Protein AF-A0A161M478-F1 (afdb_monomer)

Organism: Triatoma infestans (NCBI:txid30076)

Solvent-accessible surface area (backbone atoms only — not comparable to full-atom values): 11584 Å² total; per-residue (Å²): 137,83,78,77,81,81,74,81,75,52,70,70,56,57,55,49,61,73,69,52,82,85,76,79,88,53,66,30,63,75,52,61,84,52,90,78,68,75,55,50,64,44,73,62,78,82,74,60,90,84,48,91,86,51,83,75,56,79,85,73,56,60,75,42,68,41,87,64,35,45,56,53,44,56,47,79,88,78,79,80,90,67,85,88,78,82,70,87,51,45,44,26,42,66,41,98,84,75,47,60,38,80,55,61,49,87,55,52,38,97,88,76,41,74,53,52,65,48,51,101,80,32,48,69,72,48,69,69,57,52,54,55,52,60,64,62,75,72,62,87,73,73,52,78,88,68,32,71,68,59,46,51,54,46,24,72,74,68,73,48,83,80,76,77,78,69,91,85,73,72,82,88,125

Sequence (173 aa):
KKAGASVEMSERKKELLKIAPKLPFDIDLYHWEDEKLPTPTMLPVNCEGSRFWSAGTSEDITEIPVPGGSSALRTRVIEFSGEFVPVRKACRVPLPSGKLCPRKDRIKCPFHGLIVDRDDKGNIVNEEDKRKIASQSTKPVIPEWQDPKLLAELKATTGIDLKMPEKGKGKEG

Structure (mmCIF, N/CA/C/O backbone):
data_AF-A0A161M478-F1
#
_entry.id   AF-A0A161M478-F1
#
loop_
_atom_site.group_PDB
_atom_site.id
_atom_site.type_symbol
_atom_site.label_atom_id
_atom_site.label_alt_id
_atom_site.label_comp_id
_atom_site.label_asym_id
_atom_site.label_entity_id
_atom_site.label_seq_id
_atom_site.pdbx_PDB_ins_code
_atom_site.Cartn_x
_atom_site.Cartn_y
_atom_site.Cartn_z
_atom_site.occupancy
_atom_site.B_iso_or_equiv
_atom_site.auth_seq_id
_atom_site.auth_comp_id
_atom_site.auth_asym_id
_atom_site.auth_atom_id
_atom_site.pdbx_PDB_model_num
ATOM 1 N N . LYS A 1 1 ? 43.133 14.857 -6.337 1.00 40.69 1 LYS A N 1
ATOM 2 C CA . LYS A 1 1 ? 42.422 13.634 -5.890 1.00 40.69 1 LYS A CA 1
ATOM 3 C C . LYS A 1 1 ? 41.892 13.879 -4.477 1.00 40.69 1 LYS A C 1
ATOM 5 O O . LYS A 1 1 ? 42.662 13.758 -3.537 1.00 40.69 1 LYS A O 1
ATOM 10 N N . LYS A 1 2 ? 40.641 14.333 -4.319 1.00 42.81 2 LYS A N 1
ATOM 11 C CA . LYS A 1 2 ? 40.015 14.418 -2.989 1.00 42.81 2 LYS A CA 1
ATOM 12 C C . LYS A 1 2 ? 39.519 13.018 -2.639 1.00 42.81 2 LYS A C 1
ATOM 14 O O . LYS A 1 2 ? 38.662 12.491 -3.340 1.00 42.81 2 LYS A O 1
ATOM 19 N N . ALA A 1 3 ? 40.130 12.406 -1.629 1.00 43.69 3 ALA A N 1
ATOM 20 C CA . ALA A 1 3 ? 39.635 11.176 -1.035 1.00 43.69 3 ALA A CA 1
ATOM 21 C C . ALA A 1 3 ? 38.212 11.439 -0.523 1.00 43.69 3 ALA A C 1
ATOM 23 O O . ALA A 1 3 ? 37.987 12.411 0.200 1.00 43.69 3 ALA A O 1
ATOM 24 N N . GLY A 1 4 ? 37.251 10.633 -0.975 1.00 46.38 4 GLY A N 1
ATOM 25 C CA . GLY A 1 4 ? 35.874 10.712 -0.506 1.00 46.38 4 GLY A CA 1
ATOM 26 C C . GLY A 1 4 ? 35.840 10.450 0.994 1.00 46.38 4 GLY A C 1
ATOM 27 O O . GLY A 1 4 ? 36.360 9.437 1.455 1.00 46.38 4 GLY A O 1
ATOM 28 N N . ALA A 1 5 ? 35.265 11.382 1.749 1.00 49.53 5 ALA A N 1
ATOM 29 C CA . ALA A 1 5 ? 35.026 11.201 3.169 1.00 49.53 5 ALA A CA 1
ATOM 30 C C . ALA A 1 5 ? 34.103 9.989 3.358 1.00 49.53 5 ALA A C 1
ATOM 32 O O . ALA A 1 5 ? 32.959 9.988 2.900 1.00 49.53 5 ALA A O 1
ATOM 33 N N . SER A 1 6 ? 34.609 8.945 4.008 1.00 55.25 6 SER A N 1
ATOM 34 C CA . SER A 1 6 ? 33.809 7.820 4.475 1.00 55.25 6 SER A CA 1
ATOM 35 C C . SER A 1 6 ? 32.883 8.329 5.575 1.00 55.25 6 SER A C 1
ATOM 37 O O . SER A 1 6 ? 33.293 8.457 6.727 1.00 55.25 6 SER A O 1
ATOM 39 N N . VAL A 1 7 ? 31.651 8.681 5.207 1.00 66.56 7 VAL A N 1
ATOM 40 C CA . VAL A 1 7 ? 30.610 9.052 6.168 1.00 66.56 7 VAL A CA 1
ATOM 41 C C . VAL A 1 7 ? 30.371 7.847 7.069 1.00 66.56 7 VAL A C 1
ATOM 43 O O . VAL A 1 7 ? 29.969 6.779 6.600 1.00 66.56 7 VAL A O 1
ATOM 46 N N . GLU A 1 8 ? 30.666 8.007 8.355 1.00 71.62 8 GLU A N 1
ATOM 47 C CA . GLU A 1 8 ? 30.496 6.955 9.342 1.00 71.62 8 GLU A CA 1
ATOM 48 C C . GLU A 1 8 ? 29.016 6.565 9.416 1.00 71.62 8 GLU A C 1
ATOM 50 O O . GLU A 1 8 ? 28.119 7.376 9.650 1.00 71.62 8 GLU A O 1
ATOM 55 N N . MET A 1 9 ? 28.742 5.304 9.097 1.00 73.94 9 MET A N 1
ATOM 56 C CA . MET A 1 9 ? 27.384 4.800 8.966 1.00 73.94 9 MET A CA 1
ATOM 57 C C . MET A 1 9 ? 26.797 4.586 10.361 1.00 73.94 9 MET A C 1
ATOM 59 O O . MET A 1 9 ? 27.307 3.751 11.109 1.00 73.94 9 MET A O 1
ATOM 63 N N . SER A 1 10 ? 25.708 5.292 10.681 1.00 86.50 10 SER A N 1
ATOM 64 C CA . SER A 1 10 ? 24.934 5.098 11.917 1.00 86.50 10 SER A CA 1
ATOM 65 C C . SER A 1 10 ? 24.626 3.613 12.170 1.00 86.50 10 SER A C 1
ATOM 67 O O . SER A 1 10 ? 24.338 2.864 11.231 1.00 86.50 10 SER A O 1
ATOM 69 N N . GLU A 1 11 ? 24.653 3.186 13.435 1.00 88.88 11 GLU A N 1
ATOM 70 C CA . GLU A 1 11 ? 24.362 1.805 13.855 1.00 88.88 11 GLU A CA 1
ATOM 71 C C . GLU A 1 11 ? 23.011 1.312 13.329 1.00 88.88 11 GLU A C 1
ATOM 73 O O . GLU A 1 11 ? 22.940 0.234 12.736 1.00 88.88 11 GLU A O 1
ATOM 78 N N . ARG A 1 12 ? 21.982 2.169 13.376 1.00 86.81 12 ARG A N 1
ATOM 79 C CA . ARG A 1 12 ? 20.659 1.908 12.786 1.00 86.81 12 ARG A CA 1
ATOM 80 C C . ARG A 1 12 ? 20.758 1.514 11.312 1.00 86.81 12 ARG A C 1
ATOM 82 O O . ARG A 1 12 ? 20.089 0.591 10.859 1.00 86.81 12 ARG A O 1
ATOM 89 N N . LYS A 1 13 ? 21.610 2.192 10.539 1.00 86.38 13 LYS A N 1
ATOM 90 C CA . LYS A 1 13 ? 21.792 1.905 9.109 1.00 86.38 13 LYS A CA 1
ATOM 91 C C . LYS A 1 13 ? 22.469 0.551 8.895 1.00 86.38 13 LYS A C 1
ATOM 93 O O . LYS A 1 13 ? 22.104 -0.159 7.964 1.00 86.38 13 LYS A O 1
ATOM 98 N N . LYS A 1 14 ? 23.420 0.171 9.756 1.00 91.56 14 LYS A N 1
ATOM 99 C CA . LYS A 1 14 ? 24.084 -1.144 9.698 1.00 91.56 14 LYS A CA 1
ATOM 100 C C . LYS A 1 14 ? 23.104 -2.278 9.999 1.00 91.56 14 LYS A C 1
ATOM 102 O O . LYS A 1 14 ? 23.128 -3.290 9.306 1.00 91.56 14 LYS A O 1
ATOM 107 N N . GLU A 1 15 ? 22.236 -2.109 10.992 1.00 92.94 15 GLU A N 1
ATOM 108 C CA . GLU A 1 15 ? 21.194 -3.088 11.327 1.00 92.94 15 GLU A CA 1
ATOM 109 C C . GLU A 1 15 ? 20.170 -3.238 10.201 1.00 92.94 15 GLU A C 1
ATOM 111 O O . GLU A 1 15 ? 19.894 -4.355 9.764 1.00 92.94 15 GLU A O 1
ATOM 116 N N . LEU A 1 16 ? 19.682 -2.120 9.656 1.00 90.31 16 LEU A N 1
ATOM 117 C CA . LEU A 1 16 ? 18.760 -2.136 8.519 1.00 90.31 16 LEU A CA 1
ATOM 118 C C . LEU A 1 16 ? 19.382 -2.802 7.286 1.00 90.31 16 LEU A C 1
ATOM 120 O O . LEU A 1 16 ? 18.705 -3.572 6.614 1.00 90.31 16 LEU A O 1
ATOM 124 N N . LEU A 1 17 ? 20.672 -2.576 7.014 1.00 89.00 17 LEU A N 1
ATOM 125 C CA . LEU A 1 17 ? 21.379 -3.221 5.900 1.00 89.00 17 LEU A CA 1
ATOM 126 C C . LEU A 1 17 ? 21.525 -4.741 6.062 1.00 89.00 17 LEU A C 1
ATOM 128 O O . LEU A 1 17 ? 21.618 -5.435 5.053 1.00 89.00 17 LEU A O 1
ATOM 132 N N . LYS A 1 18 ? 21.540 -5.268 7.295 1.00 91.94 18 LYS A N 1
ATOM 133 C CA . LYS A 1 18 ? 21.532 -6.723 7.538 1.00 91.94 18 LYS A CA 1
ATOM 134 C C . LYS A 1 18 ? 20.174 -7.353 7.212 1.00 91.94 18 LYS A C 1
ATOM 136 O O . LYS A 1 18 ? 20.136 -8.500 6.787 1.00 91.94 18 LYS A O 1
ATOM 141 N N . ILE A 1 19 ? 19.084 -6.612 7.424 1.00 94.75 19 ILE A N 1
ATOM 142 C CA . ILE A 1 19 ? 17.703 -7.064 7.182 1.00 94.75 19 ILE A CA 1
ATOM 143 C C . ILE A 1 19 ? 17.286 -6.821 5.723 1.00 94.75 19 ILE A C 1
ATOM 145 O O . ILE A 1 19 ? 16.447 -7.544 5.188 1.00 94.75 19 ILE A O 1
ATOM 149 N N . ALA A 1 20 ? 17.850 -5.795 5.080 1.00 91.19 20 ALA A N 1
ATOM 150 C CA . ALA A 1 20 ? 17.434 -5.345 3.762 1.00 91.19 20 ALA A CA 1
ATOM 151 C C . ALA A 1 20 ? 17.586 -6.453 2.700 1.00 91.19 20 ALA A C 1
ATOM 153 O O . ALA A 1 20 ? 18.680 -7.003 2.533 1.00 91.19 20 ALA A O 1
ATOM 154 N N . PRO A 1 21 ? 16.523 -6.756 1.933 1.00 87.88 21 PRO A N 1
ATOM 155 C CA . PRO A 1 21 ? 16.620 -7.690 0.825 1.00 87.88 21 PRO A CA 1
ATOM 156 C C . PRO A 1 21 ? 17.513 -7.099 -0.269 1.00 87.88 21 PRO A C 1
ATOM 158 O O . PRO A 1 21 ? 17.356 -5.944 -0.671 1.00 87.88 21 PRO A O 1
ATOM 161 N N . LYS A 1 22 ? 18.457 -7.898 -0.769 1.00 81.44 22 LYS A N 1
ATOM 162 C CA . LYS A 1 22 ? 19.288 -7.522 -1.914 1.00 81.44 22 LYS A CA 1
ATOM 163 C C . LYS A 1 22 ? 18.535 -7.873 -3.190 1.00 81.44 22 LYS A C 1
ATOM 165 O O . LYS A 1 22 ? 18.432 -9.047 -3.532 1.00 81.44 22 LYS A O 1
ATOM 170 N N . LEU A 1 23 ? 18.007 -6.863 -3.873 1.00 74.06 23 LEU A N 1
ATOM 171 C CA . LEU A 1 23 ? 17.429 -7.032 -5.201 1.00 74.06 23 LEU A CA 1
ATOM 172 C C . LEU A 1 23 ? 18.547 -6.834 -6.233 1.00 74.06 23 LEU A C 1
ATOM 174 O O . LEU A 1 23 ? 19.145 -5.754 -6.245 1.00 74.06 23 LEU A O 1
ATOM 178 N N . PRO A 1 24 ? 18.886 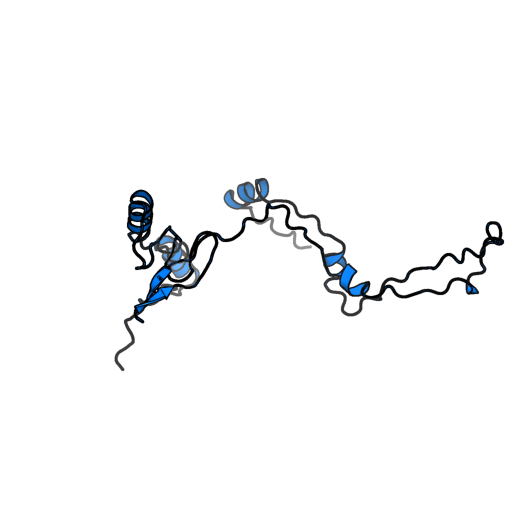-7.846 -7.051 1.00 77.69 24 PRO A N 1
ATOM 179 C CA . PRO A 1 24 ? 19.864 -7.655 -8.105 1.00 77.69 24 PRO A CA 1
ATOM 180 C C . PRO A 1 24 ? 19.339 -6.623 -9.103 1.00 77.69 24 PRO A C 1
ATOM 182 O O . PRO A 1 24 ? 18.141 -6.551 -9.390 1.00 77.69 24 PRO A O 1
ATOM 185 N N . PHE A 1 25 ? 20.269 -5.818 -9.598 1.00 74.69 25 PHE A N 1
ATOM 186 C CA . PHE A 1 25 ? 20.055 -5.008 -10.783 1.00 74.69 25 PHE A CA 1
ATOM 187 C C . PHE A 1 25 ? 19.850 -5.955 -11.969 1.00 74.69 25 PHE A C 1
ATOM 189 O O . PHE A 1 25 ? 20.635 -6.892 -12.129 1.00 74.69 25 PHE A O 1
ATOM 196 N N . ASP A 1 26 ? 18.793 -5.740 -12.745 1.00 75.81 26 ASP A N 1
ATOM 197 C CA . ASP A 1 26 ? 18.444 -6.568 -13.899 1.00 75.81 26 ASP A CA 1
ATOM 198 C C . ASP A 1 26 ? 18.560 -5.739 -15.192 1.00 75.81 26 ASP A C 1
ATOM 200 O O . ASP A 1 26 ? 18.908 -4.552 -15.159 1.00 75.81 26 ASP A O 1
ATOM 204 N N . ILE A 1 27 ? 18.305 -6.364 -16.342 1.00 82.06 27 ILE A N 1
ATOM 205 C CA . ILE A 1 27 ? 18.400 -5.731 -17.668 1.00 82.06 27 ILE A CA 1
ATOM 206 C C . ILE A 1 27 ? 17.525 -4.465 -17.776 1.00 82.06 27 ILE A C 1
ATOM 208 O O . ILE A 1 27 ? 17.865 -3.538 -18.509 1.00 82.06 27 ILE A O 1
ATOM 212 N N . ASP A 1 28 ? 16.438 -4.416 -16.995 1.00 80.44 28 ASP A N 1
ATOM 213 C CA . ASP A 1 28 ? 15.433 -3.350 -16.953 1.00 80.44 28 ASP A CA 1
ATOM 214 C C . ASP A 1 28 ? 16.010 -1.981 -16.585 1.00 80.44 28 ASP A C 1
ATOM 216 O O . ASP A 1 28 ? 15.581 -0.950 -17.111 1.00 80.44 28 ASP A O 1
ATOM 220 N N . LEU A 1 29 ? 17.002 -1.975 -15.700 1.00 83.62 29 LEU A N 1
ATOM 221 C CA . LEU A 1 29 ? 17.679 -0.767 -15.257 1.00 83.62 29 LEU A CA 1
ATOM 222 C C . LEU A 1 29 ? 18.924 -0.448 -16.098 1.00 83.62 29 LEU A C 1
ATOM 224 O O . LEU A 1 29 ? 19.381 0.695 -16.078 1.00 83.62 29 LEU A O 1
ATOM 228 N N . TYR A 1 30 ? 19.475 -1.420 -16.836 1.00 84.56 30 TYR A N 1
ATOM 229 C CA . TYR A 1 30 ? 20.700 -1.237 -17.629 1.00 84.56 30 TYR A CA 1
ATOM 230 C C . TYR A 1 30 ? 20.518 -0.180 -18.723 1.00 84.56 30 TYR A C 1
ATOM 232 O O . TYR A 1 30 ? 21.401 0.644 -18.939 1.00 84.56 30 TYR A O 1
ATOM 240 N N . HIS A 1 31 ? 19.338 -0.158 -19.343 1.00 83.62 31 HIS A N 1
ATOM 241 C CA . HIS A 1 31 ? 18.983 0.773 -20.413 1.00 83.62 31 HIS A CA 1
ATOM 242 C C . HIS A 1 31 ? 17.957 1.834 -19.977 1.00 83.62 31 HIS A C 1
ATOM 244 O O . HIS A 1 31 ? 17.178 2.346 -20.790 1.00 83.62 31 HIS A O 1
ATOM 250 N N . TRP A 1 32 ? 17.902 2.140 -18.675 1.00 82.81 32 TRP A N 1
ATOM 251 C CA . TRP A 1 32 ? 16.924 3.082 -18.124 1.00 82.81 32 TRP A CA 1
ATOM 252 C C . TRP A 1 32 ? 17.115 4.509 -18.656 1.00 82.81 32 TRP A C 1
ATOM 254 O O . TRP A 1 32 ? 16.138 5.186 -18.968 1.00 82.81 32 TRP A O 1
ATOM 264 N N . GLU A 1 33 ? 18.370 4.953 -18.781 1.00 85.25 33 GLU A N 1
ATOM 265 C CA . GLU A 1 33 ? 18.731 6.305 -19.237 1.00 85.25 33 GLU A CA 1
ATOM 266 C C . GLU A 1 33 ? 18.912 6.411 -20.759 1.00 85.25 33 GLU A C 1
ATOM 268 O O . GLU A 1 33 ? 19.021 7.514 -21.296 1.00 85.25 33 GLU A O 1
ATOM 273 N N . ASP A 1 34 ? 18.913 5.284 -21.473 1.00 86.56 34 ASP A N 1
ATOM 274 C CA . ASP A 1 34 ? 19.092 5.274 -22.921 1.00 86.56 34 ASP A CA 1
ATOM 275 C C . ASP A 1 34 ? 17.855 5.871 -23.593 1.00 86.56 34 ASP A C 1
ATOM 277 O O . ASP A 1 34 ? 16.791 5.261 -23.595 1.00 86.56 34 ASP A O 1
ATOM 281 N N . GLU A 1 35 ? 17.970 7.050 -24.203 1.00 82.94 35 GLU A N 1
ATOM 282 C CA . GLU A 1 35 ? 16.837 7.721 -24.859 1.00 82.94 35 GLU A CA 1
ATOM 283 C C . GLU A 1 35 ? 16.316 6.917 -26.066 1.00 82.94 35 GLU A C 1
ATOM 285 O O . GLU A 1 35 ? 15.108 6.800 -26.293 1.00 82.94 35 GLU A O 1
ATOM 290 N N . LYS A 1 36 ? 17.236 6.295 -26.813 1.00 84.38 36 LYS A N 1
ATOM 291 C CA . LYS A 1 36 ? 16.949 5.487 -28.003 1.00 84.38 36 LYS A CA 1
ATOM 292 C C . LYS A 1 36 ? 17.445 4.063 -27.793 1.00 84.38 36 LYS A C 1
ATOM 294 O O . LYS A 1 36 ? 18.635 3.794 -27.896 1.00 84.38 36 LYS A O 1
ATOM 299 N N . LEU A 1 37 ? 16.506 3.158 -27.545 1.00 81.62 37 LEU A N 1
ATOM 300 C CA . LEU A 1 37 ? 16.761 1.726 -27.428 1.00 81.62 37 LEU A CA 1
ATOM 301 C C . LEU A 1 37 ? 16.365 1.024 -28.732 1.00 81.62 37 LEU A C 1
ATOM 303 O O . LEU A 1 37 ? 15.177 1.054 -29.079 1.00 81.62 37 LEU A O 1
ATOM 307 N N . PRO A 1 38 ? 17.308 0.407 -29.470 1.00 81.50 38 PRO A N 1
ATOM 308 C CA . PRO A 1 38 ? 16.953 -0.401 -30.627 1.00 81.50 38 PRO A CA 1
ATOM 309 C C . PRO A 1 38 ? 16.100 -1.594 -30.185 1.00 81.50 38 PRO A C 1
ATOM 311 O O . PRO A 1 38 ? 16.287 -2.159 -29.107 1.00 81.50 38 PRO A O 1
ATOM 314 N N . THR A 1 39 ? 15.125 -1.966 -31.015 1.00 82.69 39 THR A N 1
ATOM 315 C CA . THR A 1 39 ? 14.303 -3.150 -30.740 1.00 82.69 39 THR A CA 1
ATOM 316 C C . THR A 1 39 ? 15.168 -4.386 -30.969 1.00 82.69 39 THR A C 1
ATOM 318 O O . THR A 1 39 ? 15.795 -4.458 -32.024 1.00 82.69 39 THR A O 1
ATOM 321 N N . PRO A 1 40 ? 15.232 -5.340 -30.022 1.00 84.44 40 PRO A N 1
ATOM 322 C CA . PRO A 1 40 ? 15.979 -6.567 -30.234 1.00 84.44 40 PRO A CA 1
ATOM 323 C C . PRO A 1 40 ? 15.400 -7.322 -31.430 1.00 84.44 40 PRO A C 1
ATOM 325 O O . PRO A 1 40 ? 14.183 -7.350 -31.646 1.00 84.44 40 PRO A O 1
ATOM 328 N N . THR A 1 41 ? 16.290 -7.938 -32.192 1.00 87.38 41 THR A N 1
ATOM 329 C CA . THR A 1 41 ? 15.963 -8.608 -33.444 1.00 87.38 41 THR A CA 1
ATOM 330 C C . THR A 1 41 ? 16.169 -10.109 -33.297 1.00 87.38 41 THR A C 1
ATOM 332 O O . THR A 1 41 ? 17.124 -10.547 -32.656 1.00 87.38 41 THR A O 1
ATOM 335 N N . MET A 1 42 ? 15.280 -10.912 -33.878 1.00 82.31 42 MET A N 1
ATOM 336 C CA . MET A 1 42 ? 15.464 -12.358 -33.991 1.00 82.31 42 MET A CA 1
ATOM 337 C C . MET A 1 42 ? 15.947 -12.721 -35.389 1.00 82.31 42 MET A C 1
ATOM 339 O O . MET A 1 42 ? 15.460 -12.189 -36.387 1.00 82.31 42 MET A O 1
ATOM 343 N N . LEU A 1 43 ? 16.881 -13.669 -35.436 1.00 79.88 43 LEU A N 1
ATOM 344 C CA . LEU A 1 43 ? 17.337 -14.294 -36.668 1.00 79.88 43 LEU A CA 1
ATOM 345 C C . LEU A 1 43 ? 16.506 -15.560 -36.901 1.00 79.88 43 LEU A C 1
ATOM 347 O O . LEU A 1 43 ? 16.664 -16.527 -36.148 1.00 79.88 43 LEU A O 1
ATOM 351 N N . PRO A 1 44 ? 15.603 -15.587 -37.893 1.00 73.06 44 PRO A N 1
ATOM 352 C CA . PRO A 1 44 ? 14.930 -16.814 -38.264 1.00 73.06 44 PRO A CA 1
ATOM 353 C C . PRO A 1 44 ? 15.971 -17.767 -38.855 1.00 73.06 44 PRO A C 1
ATOM 355 O O . PRO A 1 44 ? 16.617 -17.469 -39.858 1.00 73.06 44 PRO A O 1
ATOM 358 N N . VAL A 1 45 ? 16.140 -18.934 -38.235 1.00 69.94 45 VAL A N 1
ATOM 359 C CA . VAL A 1 45 ? 16.878 -20.026 -38.870 1.00 69.94 45 VAL A CA 1
ATOM 360 C C . VAL A 1 45 ? 15.967 -20.576 -39.956 1.00 69.94 45 VAL A C 1
ATOM 362 O O . VAL A 1 45 ? 14.928 -21.167 -39.661 1.00 69.94 45 VAL A O 1
ATOM 365 N N . ASN A 1 46 ? 16.322 -20.333 -41.215 1.00 63.31 46 ASN A N 1
ATOM 366 C CA . ASN A 1 46 ? 15.555 -20.837 -42.340 1.00 63.31 46 ASN A CA 1
ATOM 367 C C . ASN A 1 46 ? 15.782 -22.355 -42.451 1.00 63.31 46 ASN A C 1
ATOM 369 O O . ASN A 1 46 ? 16.737 -22.822 -43.068 1.00 63.31 46 ASN A O 1
ATOM 373 N N . CYS A 1 47 ? 14.936 -23.136 -41.780 1.00 55.69 47 CYS A N 1
ATOM 374 C CA . CYS A 1 47 ? 14.955 -24.597 -41.811 1.00 55.69 47 CYS A CA 1
ATOM 375 C C . CYS A 1 47 ? 14.271 -25.133 -43.078 1.00 55.69 47 CYS A C 1
ATOM 377 O O . CYS A 1 47 ? 13.411 -26.011 -42.994 1.00 55.69 47 CYS A O 1
ATOM 379 N N . GLU A 1 48 ? 14.633 -24.638 -44.263 1.00 61.94 48 GLU A N 1
ATOM 380 C CA . GLU A 1 48 ? 14.385 -25.427 -45.469 1.00 61.94 48 GLU A CA 1
ATOM 381 C C . GLU A 1 48 ? 15.178 -26.730 -45.304 1.00 61.94 48 GLU A C 1
ATOM 383 O O . GLU A 1 48 ? 16.411 -26.728 -45.271 1.00 61.94 48 GLU A O 1
ATOM 388 N N . GLY A 1 49 ? 14.459 -27.839 -45.097 1.00 58.62 49 GLY A N 1
ATOM 389 C CA . GLY A 1 49 ? 14.967 -29.113 -44.562 1.00 58.62 49 GLY A CA 1
ATOM 390 C C . GLY A 1 49 ? 16.081 -29.814 -45.354 1.00 58.62 49 GLY A C 1
ATOM 391 O O . GLY A 1 49 ? 16.443 -30.938 -45.024 1.00 58.62 49 GLY A O 1
ATOM 392 N N . SER A 1 50 ? 16.633 -29.177 -46.385 1.00 62.97 50 SER A N 1
ATOM 393 C CA . SER A 1 50 ? 17.711 -29.666 -47.245 1.00 62.97 50 SER A CA 1
ATOM 394 C C . SER A 1 50 ? 19.055 -28.946 -47.052 1.00 62.97 50 SER A C 1
ATOM 396 O O . SER A 1 50 ? 20.055 -29.405 -47.603 1.00 62.97 50 SER A O 1
ATOM 398 N N . ARG A 1 51 ? 19.133 -27.857 -46.269 1.00 62.53 51 ARG A N 1
ATOM 399 C CA . ARG A 1 51 ? 20.350 -27.016 -46.148 1.00 62.53 51 ARG A CA 1
ATOM 400 C C . ARG A 1 51 ? 21.081 -27.114 -44.800 1.00 62.53 51 ARG A C 1
ATOM 402 O O . ARG A 1 51 ? 21.809 -26.204 -44.433 1.00 62.53 51 ARG A O 1
ATOM 409 N N . PHE A 1 52 ? 20.961 -28.230 -44.078 1.00 63.94 52 PHE A N 1
ATOM 410 C CA . PHE A 1 52 ? 21.616 -28.413 -42.767 1.00 63.94 52 PHE A CA 1
ATOM 411 C C . PHE A 1 52 ? 23.160 -28.319 -42.804 1.00 63.94 52 PHE A C 1
ATOM 413 O O . PHE A 1 52 ? 23.774 -27.953 -41.808 1.00 63.94 52 PHE A O 1
ATOM 420 N N . TRP A 1 53 ? 23.795 -28.622 -43.945 1.00 63.06 53 TRP A N 1
ATOM 421 C CA . TRP A 1 53 ? 25.262 -28.645 -44.093 1.00 63.06 53 TRP A CA 1
ATOM 422 C C . TRP A 1 53 ? 25.850 -27.458 -44.864 1.00 63.06 53 TRP A C 1
ATOM 424 O O . TRP A 1 53 ? 27.070 -27.348 -44.983 1.00 63.06 53 TRP A O 1
ATOM 434 N N . SER A 1 54 ? 25.013 -26.574 -45.404 1.00 58.22 54 SER A N 1
ATOM 435 C CA . SER A 1 54 ? 25.477 -25.356 -46.063 1.00 58.22 54 SER A CA 1
ATOM 436 C C . SER A 1 54 ? 25.358 -24.212 -45.072 1.00 58.22 54 SER A C 1
ATOM 438 O O . SER A 1 54 ? 24.269 -23.955 -44.568 1.00 58.22 54 SER A O 1
ATOM 440 N N . ALA A 1 55 ? 26.462 -23.516 -44.797 1.00 58.97 55 ALA A N 1
ATOM 441 C CA . ALA A 1 55 ? 26.378 -22.228 -44.123 1.00 58.97 55 ALA A CA 1
ATOM 442 C C . ALA A 1 55 ? 25.436 -21.349 -44.958 1.00 58.97 55 ALA A C 1
ATOM 444 O O . ALA A 1 55 ? 25.729 -21.082 -46.124 1.00 58.97 55 ALA A O 1
ATOM 445 N N . GLY A 1 56 ? 24.270 -20.996 -44.407 1.00 57.66 56 GLY A N 1
ATOM 446 C CA . GLY A 1 56 ? 23.374 -20.036 -45.044 1.00 57.66 56 GLY A CA 1
ATOM 447 C C . GLY A 1 56 ? 24.181 -18.784 -45.361 1.00 57.66 56 GLY A C 1
ATOM 448 O O . GLY A 1 56 ? 24.933 -18.306 -44.507 1.00 57.66 56 GLY A O 1
ATOM 449 N N . THR A 1 57 ? 24.114 -18.303 -46.599 1.00 56.44 57 THR A N 1
ATOM 450 C CA . THR A 1 57 ? 24.813 -17.071 -46.952 1.00 56.44 57 THR A CA 1
ATOM 451 C C . THR A 1 57 ? 24.184 -15.939 -46.135 1.00 56.44 57 THR A C 1
ATOM 453 O O . THR A 1 57 ? 22.983 -15.961 -45.876 1.00 56.44 57 THR A O 1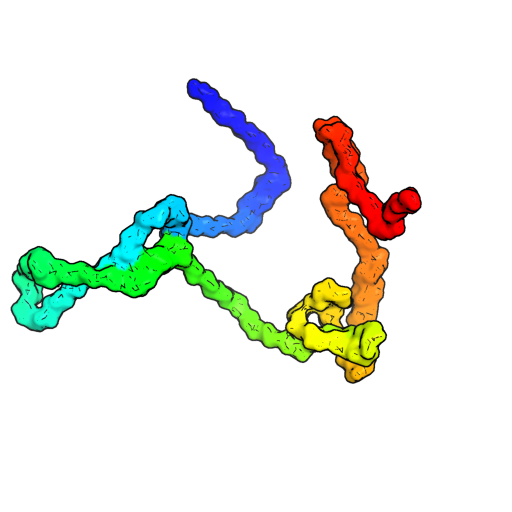
ATOM 456 N N . SER A 1 58 ? 24.970 -14.956 -45.691 1.00 56.56 58 SER A N 1
ATOM 457 C CA . SER A 1 58 ? 24.511 -13.853 -44.822 1.00 56.56 58 SER A CA 1
ATOM 458 C C . SER A 1 58 ? 23.291 -13.081 -45.352 1.00 56.56 58 SER A C 1
ATOM 460 O O . SER A 1 58 ? 22.626 -12.387 -44.595 1.00 56.56 58 SER A O 1
ATOM 462 N N . GLU A 1 59 ? 23.010 -13.204 -46.646 1.00 57.75 59 GLU A N 1
ATOM 463 C CA . GLU A 1 59 ? 21.881 -12.615 -47.376 1.00 57.75 59 GLU A CA 1
ATOM 464 C C . GLU A 1 59 ? 20.534 -13.311 -47.087 1.00 57.75 59 GLU A C 1
ATOM 466 O O . GLU A 1 59 ? 19.494 -12.667 -47.194 1.00 57.75 59 GLU A O 1
ATOM 471 N N . ASP A 1 60 ? 20.535 -14.570 -46.630 1.00 57.56 60 ASP A N 1
ATOM 472 C CA . ASP A 1 60 ? 19.316 -15.317 -46.262 1.00 57.56 60 ASP A CA 1
ATOM 473 C C . ASP A 1 60 ? 18.862 -15.052 -44.810 1.00 57.56 60 ASP A C 1
ATOM 475 O O . ASP A 1 60 ? 17.801 -15.509 -44.375 1.00 57.56 60 ASP A O 1
ATOM 479 N N . ILE A 1 61 ? 19.661 -14.314 -44.032 1.00 62.50 61 ILE A N 1
ATOM 480 C CA . ILE A 1 61 ? 19.416 -14.034 -42.616 1.00 62.50 61 ILE A CA 1
ATOM 481 C C . ILE A 1 61 ? 18.649 -12.709 -42.510 1.00 62.50 61 ILE A C 1
ATOM 483 O O . ILE A 1 61 ? 19.223 -11.640 -42.310 1.00 62.50 61 ILE A O 1
ATOM 487 N N . THR A 1 62 ? 17.325 -12.765 -42.679 1.00 73.44 62 THR A N 1
ATOM 488 C CA . THR A 1 62 ? 16.475 -11.576 -42.510 1.00 73.44 62 THR A CA 1
ATOM 489 C C . THR A 1 62 ? 16.193 -11.331 -41.036 1.00 73.44 62 THR A C 1
ATOM 491 O O . THR A 1 62 ? 15.472 -12.079 -40.387 1.00 73.44 62 THR A O 1
ATOM 494 N N . GLU A 1 63 ? 16.745 -10.248 -40.519 1.00 80.19 63 GLU A N 1
ATOM 495 C CA . GLU A 1 63 ? 16.557 -9.758 -39.161 1.00 80.19 63 GLU A CA 1
ATOM 496 C C . GLU A 1 63 ? 15.100 -9.299 -38.910 1.00 80.19 63 GLU A C 1
ATOM 498 O O . GLU A 1 63 ? 14.639 -8.317 -39.493 1.00 80.19 63 GLU A O 1
ATOM 503 N N . ILE A 1 64 ? 14.351 -10.004 -38.046 1.00 82.94 64 ILE A N 1
ATOM 504 C CA . ILE A 1 64 ? 12.948 -9.676 -37.722 1.00 82.94 64 ILE A CA 1
ATOM 505 C C . ILE A 1 64 ? 12.865 -8.989 -36.348 1.00 82.94 64 ILE A C 1
ATOM 507 O O . ILE A 1 64 ? 13.226 -9.611 -35.343 1.00 82.94 64 ILE A O 1
ATOM 511 N N . PRO A 1 65 ? 12.376 -7.736 -36.249 1.00 84.50 65 PRO A N 1
ATOM 512 C CA . PRO A 1 65 ? 12.258 -7.047 -34.967 1.00 84.50 65 PRO A CA 1
ATOM 513 C C . PRO A 1 65 ? 11.226 -7.740 -34.073 1.00 84.50 65 PRO A C 1
ATOM 515 O O . PRO A 1 65 ? 10.110 -8.032 -34.508 1.00 84.50 65 PRO A O 1
ATOM 518 N N . VAL A 1 66 ? 11.576 -7.975 -32.807 1.00 85.69 66 VAL A N 1
ATOM 519 C CA . VAL A 1 66 ? 10.662 -8.577 -31.828 1.00 85.69 66 VAL A CA 1
ATOM 520 C C . VAL A 1 66 ? 9.578 -7.564 -31.455 1.00 85.69 66 VAL A C 1
ATOM 522 O O . VAL A 1 66 ? 9.901 -6.510 -30.894 1.00 85.69 66 VAL A O 1
ATOM 525 N N . PRO A 1 67 ? 8.286 -7.860 -31.688 1.00 84.44 67 PRO A N 1
ATOM 526 C CA . PRO A 1 67 ? 7.208 -6.974 -31.267 1.00 84.44 67 PRO A CA 1
ATOM 527 C C . PRO A 1 67 ? 7.269 -6.720 -29.754 1.00 84.44 67 PRO A C 1
ATOM 529 O O . PRO A 1 67 ? 7.252 -7.654 -28.958 1.00 84.44 67 PRO A O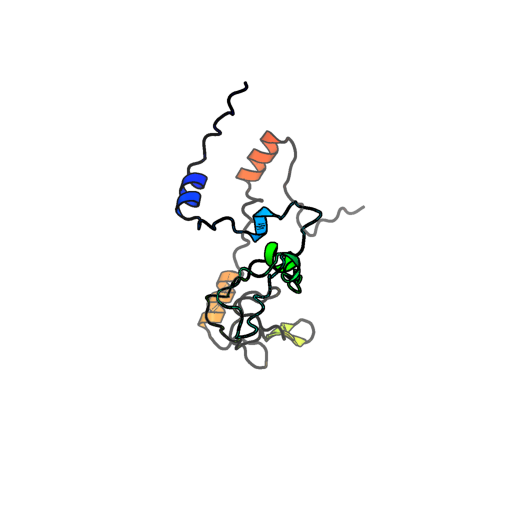 1
ATOM 532 N N . GLY A 1 68 ? 7.369 -5.452 -29.348 1.00 83.25 68 GLY A N 1
ATOM 533 C CA . GLY A 1 68 ? 7.462 -5.065 -27.934 1.00 83.25 68 GLY A CA 1
ATOM 534 C C . GLY A 1 68 ? 8.815 -5.336 -27.259 1.00 83.25 68 GLY A C 1
ATOM 535 O O . GLY A 1 68 ? 8.940 -5.100 -26.057 1.00 83.25 68 GLY A O 1
ATOM 536 N N . GLY A 1 69 ? 9.840 -5.774 -27.999 1.00 84.00 69 GLY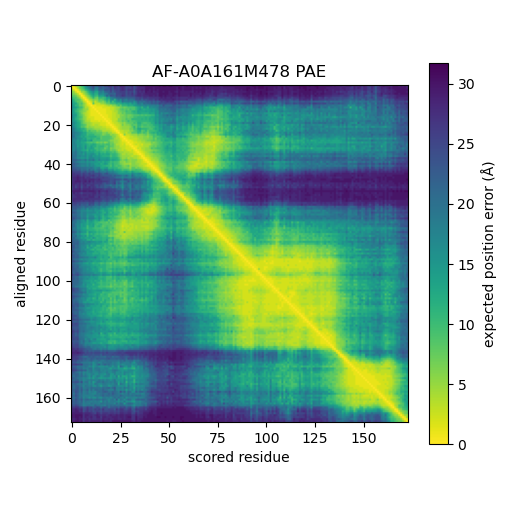 A N 1
ATOM 537 C CA . GLY A 1 69 ? 11.137 -6.153 -27.430 1.00 84.00 69 GLY A CA 1
ATOM 538 C C . GLY A 1 69 ? 11.856 -5.021 -26.682 1.00 84.00 69 GLY A C 1
ATOM 539 O O . GLY A 1 69 ? 12.430 -5.253 -25.623 1.00 84.00 69 GLY A O 1
ATOM 540 N N . SER A 1 70 ? 11.769 -3.778 -27.167 1.00 84.81 70 SER A N 1
ATOM 541 C CA . SER A 1 70 ? 12.353 -2.612 -26.480 1.00 84.81 70 SER A CA 1
ATOM 542 C C . SER A 1 70 ? 11.661 -2.293 -25.149 1.00 84.81 70 SER A C 1
ATOM 544 O O . SER A 1 70 ? 12.314 -1.884 -24.193 1.00 84.81 70 SER A O 1
ATOM 546 N N . SER A 1 71 ? 10.347 -2.526 -25.052 1.00 83.25 71 SER A N 1
ATOM 547 C CA . SER A 1 71 ? 9.605 -2.391 -23.795 1.00 83.25 71 SER A CA 1
ATOM 548 C C . SER A 1 71 ? 9.979 -3.499 -22.813 1.00 83.25 71 SER A C 1
ATOM 550 O O . SER A 1 71 ? 10.112 -3.231 -21.620 1.00 83.25 71 SER A O 1
ATOM 552 N N . ALA A 1 72 ? 10.184 -4.729 -23.293 1.00 83.19 72 ALA A N 1
ATOM 553 C CA . ALA A 1 72 ? 10.617 -5.850 -22.458 1.00 83.19 72 ALA A CA 1
ATOM 554 C C . ALA A 1 72 ? 11.994 -5.591 -21.817 1.00 83.19 72 ALA A C 1
ATOM 556 O O . ALA A 1 72 ? 12.191 -5.918 -20.654 1.00 83.19 72 ALA A O 1
ATOM 557 N N . LEU A 1 73 ? 12.903 -4.905 -22.521 1.00 85.06 73 LEU A N 1
ATOM 558 C CA . LEU A 1 73 ? 14.213 -4.501 -21.988 1.00 85.06 73 LEU A CA 1
ATOM 559 C C . LEU A 1 73 ? 14.154 -3.443 -20.878 1.00 85.06 73 LEU A C 1
ATOM 561 O O . LEU A 1 73 ? 15.155 -3.254 -20.205 1.00 85.06 73 LEU A O 1
ATOM 565 N N . ARG A 1 74 ? 13.025 -2.747 -20.684 1.00 86.31 74 ARG A N 1
ATOM 566 C CA . ARG A 1 74 ? 12.832 -1.746 -19.611 1.00 86.31 74 ARG A CA 1
ATOM 567 C C . ARG A 1 74 ? 11.801 -2.162 -18.564 1.00 86.31 74 ARG A C 1
ATOM 569 O O . ARG A 1 74 ? 11.499 -1.393 -17.653 1.00 86.31 74 ARG A O 1
ATOM 576 N N . THR A 1 75 ? 11.189 -3.333 -18.713 1.00 83.12 75 THR A N 1
ATOM 577 C CA . THR A 1 75 ? 10.110 -3.774 -17.828 1.00 83.12 75 THR A CA 1
ATOM 578 C C . THR A 1 75 ? 10.458 -5.108 -17.201 1.00 83.12 75 THR A C 1
ATOM 580 O O . THR A 1 75 ? 10.775 -6.075 -17.882 1.00 83.12 75 THR A O 1
ATOM 583 N N . ARG A 1 76 ? 10.357 -5.170 -15.874 1.00 82.81 76 ARG A N 1
ATOM 584 C CA . ARG A 1 76 ? 10.425 -6.426 -15.134 1.00 82.81 76 ARG A CA 1
ATOM 585 C C . ARG A 1 76 ? 9.024 -6.962 -14.881 1.00 82.81 76 ARG A C 1
ATOM 587 O O . ARG A 1 76 ? 8.139 -6.231 -14.432 1.00 82.81 76 ARG A O 1
ATOM 594 N N . VAL A 1 77 ? 8.839 -8.256 -15.103 1.00 83.12 77 VAL A N 1
ATOM 595 C CA . VAL A 1 77 ? 7.652 -8.969 -14.629 1.00 83.12 77 VAL A CA 1
ATOM 596 C C . VAL A 1 77 ? 7.941 -9.430 -13.205 1.00 83.12 77 VAL A C 1
ATOM 598 O O . VAL A 1 77 ? 8.849 -10.222 -12.973 1.00 83.12 77 VAL A O 1
ATOM 601 N N . ILE A 1 78 ? 7.203 -8.893 -12.233 1.00 83.81 78 ILE A N 1
ATOM 602 C CA . ILE A 1 78 ? 7.251 -9.359 -10.844 1.00 83.81 78 ILE A CA 1
ATOM 603 C C . ILE A 1 78 ? 5.971 -10.139 -10.591 1.00 83.81 78 ILE A C 1
ATOM 605 O O . ILE A 1 78 ? 4.887 -9.561 -10.499 1.00 83.81 78 ILE A O 1
ATOM 609 N N . GLU A 1 79 ? 6.101 -11.453 -10.473 1.00 86.56 79 GLU A N 1
ATOM 610 C CA . GLU A 1 79 ? 4.985 -12.303 -10.087 1.00 86.56 79 GLU A CA 1
ATOM 611 C C . GLU A 1 79 ? 4.632 -12.062 -8.616 1.00 86.56 79 GLU A C 1
ATOM 613 O O . GLU A 1 79 ? 5.497 -11.979 -7.739 1.00 86.56 79 GLU A O 1
ATOM 618 N N . PHE A 1 80 ? 3.338 -11.931 -8.332 1.00 86.94 80 PHE A N 1
ATOM 619 C CA . PHE A 1 80 ? 2.864 -11.861 -6.958 1.00 86.94 80 PHE A CA 1
ATOM 620 C C . PHE A 1 80 ? 3.020 -13.243 -6.316 1.00 86.94 80 PHE A C 1
ATOM 622 O O . PHE A 1 80 ? 2.227 -14.141 -6.572 1.00 86.94 80 PHE A O 1
ATOM 629 N N . SER A 1 81 ? 4.030 -13.403 -5.462 1.00 87.56 81 SER A N 1
ATOM 630 C CA . SER A 1 81 ? 4.342 -14.667 -4.778 1.00 87.56 81 SER A CA 1
ATOM 631 C C . SER A 1 81 ? 3.376 -15.035 -3.643 1.00 87.56 81 SER A C 1
ATOM 633 O O . SER A 1 81 ? 3.567 -16.045 -2.968 1.00 87.56 81 SER A O 1
ATOM 635 N N . GLY A 1 82 ? 2.359 -14.209 -3.385 1.00 88.06 82 GLY A N 1
ATOM 636 C CA . GLY A 1 82 ? 1.392 -14.425 -2.315 1.00 88.06 82 GLY A CA 1
ATOM 637 C C . GLY A 1 82 ? 0.149 -15.192 -2.763 1.00 88.06 82 GLY A C 1
ATOM 638 O O . GLY A 1 82 ? -0.212 -15.224 -3.936 1.00 88.06 82 GLY A O 1
ATOM 639 N N . GLU A 1 83 ? -0.575 -15.746 -1.794 1.00 89.88 83 GLU A N 1
ATOM 640 C CA . GLU A 1 83 ? -1.900 -16.308 -2.040 1.00 89.88 83 GLU A CA 1
ATOM 641 C C . GLU A 1 83 ? -2.936 -15.184 -2.197 1.00 89.88 83 GLU A C 1
ATOM 643 O O . GLU A 1 83 ? -3.009 -14.237 -1.400 1.00 89.88 83 GLU A O 1
ATOM 648 N N . PHE A 1 84 ? -3.766 -15.270 -3.235 1.00 88.19 84 PHE A N 1
ATOM 649 C CA . PHE A 1 84 ? -4.867 -14.336 -3.407 1.00 88.19 84 PHE A CA 1
ATOM 650 C C . PHE A 1 84 ? -5.990 -14.638 -2.407 1.00 88.19 84 PHE A C 1
ATOM 652 O O . PHE A 1 84 ? -6.755 -15.584 -2.570 1.00 88.19 84 PHE A O 1
ATOM 659 N N . VAL A 1 85 ? -6.145 -13.772 -1.402 1.00 86.38 85 VAL A N 1
ATOM 660 C CA . VAL A 1 85 ? -7.282 -13.830 -0.473 1.00 86.38 85 VAL A CA 1
ATOM 661 C C . VAL A 1 85 ? -8.373 -12.840 -0.914 1.00 86.38 85 VAL A C 1
ATOM 663 O O . VAL A 1 85 ? -8.102 -11.627 -0.991 1.00 86.38 85 VAL A O 1
ATOM 666 N N . PRO A 1 86 ? -9.607 -13.309 -1.193 1.00 90.50 86 PRO A N 1
ATOM 667 C CA . PRO A 1 86 ? -10.715 -12.443 -1.576 1.00 90.50 86 PRO A CA 1
ATOM 668 C C . PRO A 1 86 ? -11.196 -11.592 -0.396 1.00 90.50 86 PRO A C 1
ATOM 670 O O . PRO A 1 86 ? -11.160 -12.009 0.765 1.00 90.50 86 PRO A O 1
ATOM 673 N N . VAL A 1 87 ? -11.695 -10.390 -0.693 1.00 90.94 87 VAL A N 1
ATOM 674 C CA . VAL A 1 87 ? -12.261 -9.510 0.335 1.00 90.94 87 VAL A CA 1
ATOM 675 C C . VAL A 1 87 ? -13.650 -10.003 0.726 1.00 90.94 87 VAL A C 1
ATOM 677 O O . VAL A 1 87 ? -14.588 -9.938 -0.065 1.00 90.94 87 VAL A O 1
ATOM 680 N N . ARG A 1 88 ? -13.787 -10.475 1.967 1.00 88.19 88 ARG A N 1
ATOM 681 C CA . ARG A 1 88 ? -15.037 -11.067 2.473 1.00 88.19 88 ARG A CA 1
ATOM 682 C C . ARG A 1 88 ? -16.027 -10.043 3.029 1.00 88.19 88 ARG A C 1
ATOM 684 O O . ARG A 1 88 ? -17.222 -10.309 3.045 1.00 88.19 88 ARG A O 1
ATOM 691 N N . LYS A 1 89 ? -15.548 -8.882 3.488 1.00 89.12 89 LYS A N 1
ATOM 692 C CA . LYS A 1 89 ? -16.347 -7.938 4.280 1.00 89.12 89 LYS A CA 1
ATOM 693 C C . LYS A 1 89 ? -16.191 -6.485 3.855 1.00 89.12 89 LYS A C 1
ATOM 695 O O . LYS A 1 89 ? -15.135 -6.060 3.394 1.00 89.12 89 LYS A O 1
ATOM 700 N N . ALA A 1 90 ? -17.280 -5.735 4.005 1.00 92.56 90 ALA A N 1
ATOM 701 C CA . ALA A 1 90 ? -17.325 -4.294 3.799 1.00 92.56 90 ALA A CA 1
ATOM 702 C C . ALA A 1 90 ? -17.189 -3.557 5.134 1.00 92.56 90 ALA A C 1
ATOM 704 O O . ALA A 1 90 ? -17.482 -4.099 6.196 1.00 92.56 90 ALA A O 1
ATOM 705 N N . CYS A 1 91 ? -16.793 -2.291 5.070 1.00 93.00 91 CYS A N 1
ATOM 706 C CA . CYS A 1 91 ? -16.629 -1.436 6.234 1.00 93.00 91 CYS A CA 1
ATOM 707 C C . CYS A 1 91 ? -17.945 -1.237 7.001 1.00 93.00 91 CYS A C 1
ATOM 709 O O . CYS A 1 91 ? -17.925 -1.274 8.226 1.00 93.00 91 CYS A O 1
ATOM 711 N N . ARG A 1 92 ? -19.074 -1.034 6.304 1.00 93.25 92 ARG A N 1
ATOM 712 C CA . ARG A 1 92 ? -20.436 -0.912 6.868 1.00 93.25 92 ARG A CA 1
ATOM 713 C C . ARG A 1 92 ? -20.598 0.067 8.043 1.00 93.25 92 ARG A C 1
ATOM 715 O O . ARG A 1 92 ? -21.509 -0.076 8.844 1.00 93.25 92 ARG A O 1
ATOM 722 N N . VAL A 1 93 ? -19.727 1.065 8.167 1.00 92.94 93 VAL A N 1
ATOM 723 C CA . VAL A 1 93 ? -19.877 2.131 9.173 1.00 92.94 93 VAL A CA 1
ATOM 724 C C . VAL A 1 93 ? -21.086 2.984 8.810 1.00 92.94 93 VAL A C 1
ATOM 726 O O . VAL A 1 93 ? -21.214 3.312 7.624 1.00 92.94 93 VAL A O 1
ATOM 729 N N . PRO A 1 94 ? -21.947 3.352 9.773 1.00 92.56 94 PRO A N 1
ATOM 730 C CA . PRO A 1 94 ? -23.016 4.308 9.525 1.00 92.56 94 PRO A CA 1
ATOM 731 C C . PRO A 1 94 ? -22.418 5.666 9.146 1.00 92.56 94 PRO A C 1
ATOM 733 O O . PRO A 1 94 ? -21.653 6.266 9.899 1.00 92.56 94 PRO A O 1
ATOM 736 N N . LEU A 1 95 ? -22.738 6.129 7.942 1.00 91.44 95 LEU A N 1
ATOM 737 C CA . LEU A 1 95 ? -22.350 7.444 7.449 1.00 91.44 95 LEU A CA 1
ATOM 738 C C . LEU A 1 95 ? -23.311 8.513 7.996 1.00 91.44 95 LEU A C 1
ATOM 740 O O . LEU A 1 95 ? -24.477 8.207 8.250 1.00 91.44 95 LEU A O 1
ATOM 744 N N . PRO A 1 96 ? -22.890 9.791 8.052 1.00 88.81 96 PRO A N 1
ATOM 745 C CA . PRO A 1 96 ? -23.780 10.908 8.388 1.00 88.81 96 PRO A CA 1
ATOM 746 C C . PRO A 1 96 ? -25.003 11.027 7.465 1.00 88.81 96 PRO A C 1
ATOM 748 O O . PRO A 1 96 ? -26.015 11.603 7.839 1.00 88.81 96 PRO A O 1
ATOM 751 N N . SER A 1 97 ? -24.923 10.461 6.258 1.00 89.56 97 SER A N 1
ATOM 752 C CA . SER A 1 97 ? -26.023 10.395 5.291 1.00 89.56 97 SER A CA 1
ATOM 753 C C . SER A 1 97 ? -27.070 9.313 5.593 1.00 89.56 97 SER A C 1
ATOM 755 O O . SER A 1 97 ? -28.018 9.165 4.827 1.00 89.56 97 SER A O 1
ATOM 757 N N . GLY A 1 98 ? -26.884 8.507 6.644 1.00 89.00 98 GLY A N 1
ATOM 758 C CA . GLY A 1 98 ? -27.759 7.385 7.005 1.00 89.00 98 GLY A CA 1
ATOM 759 C C . GLY A 1 98 ? -27.501 6.087 6.228 1.00 89.00 98 GLY A C 1
ATOM 760 O O . GLY A 1 98 ? -28.078 5.053 6.553 1.00 89.00 98 GLY A O 1
ATOM 761 N N . LYS A 1 99 ? -26.618 6.099 5.220 1.00 92.19 99 LYS A N 1
ATOM 762 C CA . LYS A 1 99 ? -26.185 4.887 4.496 1.00 92.19 99 LYS A CA 1
ATOM 763 C C . LYS A 1 99 ? -25.036 4.185 5.228 1.00 92.19 99 LYS A C 1
ATOM 765 O O . LYS A 1 99 ? -24.346 4.790 6.042 1.00 92.19 99 LYS A O 1
ATOM 770 N N . LEU A 1 100 ? -24.773 2.921 4.893 1.00 94.12 100 LEU A N 1
ATOM 771 C CA . LEU A 1 100 ? -23.591 2.194 5.369 1.00 94.12 100 LEU A CA 1
ATOM 772 C C . LEU A 1 100 ? -22.412 2.341 4.399 1.00 94.12 100 LEU A C 1
ATOM 774 O O . LEU A 1 100 ? -22.601 2.391 3.183 1.00 94.12 100 LEU A O 1
ATOM 778 N N . CYS A 1 101 ? -21.184 2.372 4.921 1.00 94.00 101 CYS A N 1
ATOM 779 C CA . CYS A 1 101 ? -19.979 2.483 4.099 1.00 94.00 101 CYS A CA 1
ATOM 780 C C . CYS A 1 101 ? -19.817 1.271 3.149 1.00 94.00 101 CYS A C 1
ATOM 782 O O . CYS A 1 101 ? -19.632 0.150 3.636 1.00 94.00 101 CYS A O 1
ATOM 784 N N . PRO A 1 102 ? -19.811 1.472 1.813 1.00 93.19 102 PRO A N 1
ATOM 785 C CA . PRO A 1 102 ? -19.766 0.378 0.834 1.00 93.19 102 PRO A CA 1
ATOM 786 C C . PRO A 1 102 ? -18.355 -0.176 0.589 1.00 93.19 102 PRO A C 1
ATOM 788 O O . PRO A 1 102 ? -18.190 -1.163 -0.125 1.00 93.19 102 PRO A O 1
ATOM 791 N N . ARG A 1 103 ? -17.321 0.469 1.141 1.00 93.44 103 ARG A N 1
ATOM 792 C CA . ARG A 1 103 ? -15.917 0.153 0.862 1.00 93.44 103 ARG A CA 1
ATOM 793 C C . ARG A 1 103 ? -15.537 -1.235 1.393 1.00 93.44 103 ARG A C 1
ATOM 795 O O . ARG A 1 103 ? -15.860 -1.564 2.533 1.00 93.44 103 ARG A O 1
ATOM 802 N N . LYS A 1 104 ? -14.837 -2.023 0.572 1.00 93.50 104 LYS A N 1
ATOM 803 C CA . LYS A 1 104 ? -14.411 -3.407 0.839 1.00 93.50 104 LYS A CA 1
ATOM 804 C C . LYS A 1 104 ? -12.886 -3.508 0.765 1.00 93.50 10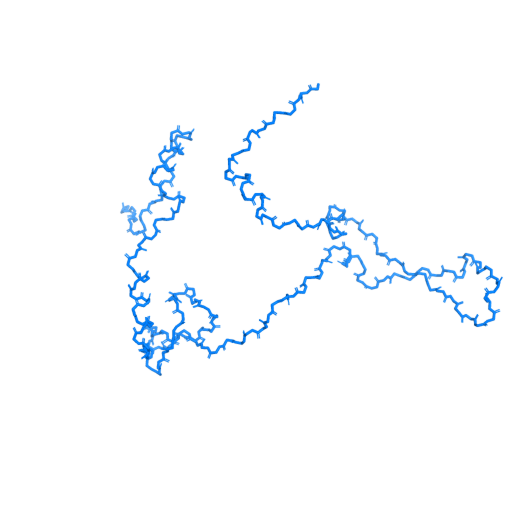4 LYS A C 1
ATOM 806 O O . LYS A 1 104 ? -12.346 -3.954 -0.242 1.00 93.50 104 LYS A O 1
ATOM 811 N N . ASP A 1 105 ? -12.203 -3.086 1.823 1.00 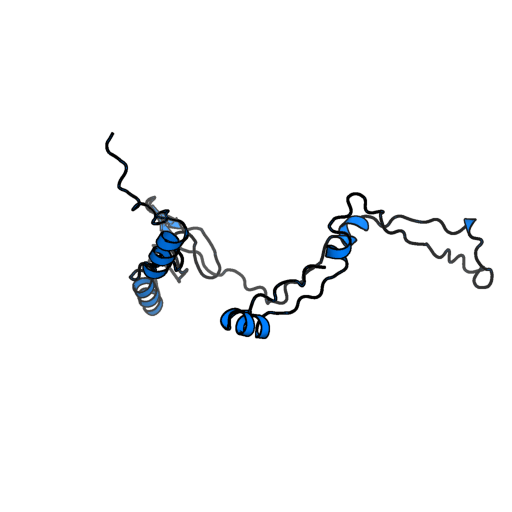91.94 105 ASP A N 1
ATOM 812 C CA . ASP A 1 105 ? -10.754 -3.286 1.949 1.00 91.94 105 ASP A CA 1
ATOM 813 C C . ASP A 1 105 ? -10.445 -4.546 2.775 1.00 91.94 105 ASP A C 1
ATOM 815 O O . ASP A 1 105 ? -11.305 -5.075 3.479 1.00 91.94 105 ASP A O 1
ATOM 819 N N . ARG A 1 106 ? -9.198 -5.033 2.713 1.00 88.44 106 ARG A N 1
ATOM 820 C CA . ARG A 1 106 ? -8.784 -6.266 3.412 1.00 88.44 106 ARG A CA 1
ATOM 821 C C . ARG A 1 106 ? -8.673 -6.115 4.932 1.00 88.44 106 ARG A C 1
ATOM 823 O O . ARG A 1 106 ? -9.024 -7.039 5.653 1.00 88.44 106 ARG A O 1
ATOM 830 N N . ILE A 1 107 ? -8.149 -4.984 5.412 1.00 88.75 107 ILE A N 1
ATOM 831 C CA . ILE A 1 107 ? -7.806 -4.795 6.836 1.00 88.75 107 ILE A CA 1
ATOM 832 C C . ILE A 1 107 ? -8.391 -3.488 7.378 1.00 88.75 107 ILE A C 1
ATOM 834 O O . ILE A 1 107 ? -9.089 -3.492 8.389 1.00 88.75 107 ILE A O 1
ATOM 838 N N . LYS A 1 108 ? -8.115 -2.356 6.719 1.00 91.88 108 LYS A N 1
ATOM 839 C CA . LYS A 1 108 ? -8.515 -1.023 7.186 1.00 91.88 108 LYS A CA 1
ATOM 840 C C . LYS A 1 108 ? -9.225 -0.254 6.081 1.00 91.88 108 LYS A C 1
ATOM 842 O O . LYS A 1 108 ? -8.751 -0.224 4.953 1.00 91.88 108 LYS A O 1
ATOM 847 N N . CYS A 1 109 ? -10.312 0.409 6.451 1.00 92.12 109 CYS A N 1
ATOM 848 C CA . CYS A 1 109 ? -10.952 1.455 5.679 1.00 92.12 109 CYS A CA 1
ATOM 849 C C . CYS A 1 109 ? -10.192 2.773 5.905 1.00 92.12 109 CYS A C 1
ATOM 851 O O . CYS A 1 109 ? -10.037 3.174 7.061 1.00 92.12 109 CYS A O 1
ATOM 853 N N . PRO A 1 110 ? -9.772 3.490 4.848 1.00 91.06 110 PRO A N 1
ATOM 854 C CA . PRO A 1 110 ? -9.054 4.760 4.975 1.00 91.06 110 PRO A CA 1
ATOM 855 C C . PRO A 1 110 ? -9.795 5.829 5.786 1.00 91.06 110 PRO A C 1
ATOM 857 O O . PRO A 1 110 ? -9.164 6.697 6.372 1.00 91.06 110 PRO A O 1
ATOM 860 N N . PHE A 1 111 ? -11.129 5.764 5.825 1.00 89.25 111 PHE A N 1
ATOM 861 C CA . PHE A 1 111 ? -11.958 6.765 6.498 1.00 89.25 111 PHE A CA 1
ATOM 862 C C . PHE A 1 111 ? -12.336 6.390 7.930 1.00 89.25 111 PHE A C 1
ATOM 864 O O . PHE A 1 111 ? -12.485 7.270 8.768 1.00 89.25 111 PHE A O 1
ATOM 871 N N . HIS A 1 112 ? -12.505 5.098 8.221 1.00 87.31 112 HIS A N 1
ATOM 872 C CA . HIS A 1 112 ? -13.109 4.652 9.482 1.00 87.31 112 HIS A CA 1
ATOM 873 C C . HIS A 1 112 ? -12.258 3.646 10.269 1.00 87.31 112 HIS A C 1
ATOM 875 O O . HIS A 1 112 ? -12.720 3.100 11.269 1.00 87.31 112 HIS A O 1
ATOM 881 N N . GLY A 1 113 ? -11.035 3.364 9.816 1.00 89.50 113 GLY A N 1
ATOM 882 C CA . GLY A 1 113 ? -10.118 2.464 10.507 1.00 89.50 113 GLY A CA 1
ATOM 883 C C . GLY A 1 113 ? -10.414 0.985 10.258 1.00 89.50 113 GLY A C 1
ATOM 884 O O . GLY A 1 113 ? -10.757 0.588 9.146 1.00 89.50 113 GLY A O 1
ATOM 885 N N . LEU A 1 114 ? -10.208 0.146 11.273 1.00 91.06 114 LEU A N 1
ATOM 886 C CA . LEU A 1 114 ? -10.262 -1.313 11.145 1.00 91.06 114 LEU A CA 1
ATOM 887 C C . LEU A 1 114 ? -11.628 -1.807 10.629 1.00 91.06 114 LEU A C 1
ATOM 889 O O . LEU A 1 114 ? -12.683 -1.402 11.125 1.00 91.06 114 LEU A O 1
ATOM 893 N N . ILE A 1 115 ? -11.608 -2.702 9.638 1.00 91.94 115 ILE A N 1
ATOM 894 C CA . ILE A 1 115 ? -12.818 -3.351 9.124 1.00 91.94 115 ILE A CA 1
ATOM 895 C C . ILE A 1 115 ? -13.135 -4.567 9.995 1.00 91.94 115 ILE A C 1
ATOM 897 O O . ILE A 1 115 ? -12.375 -5.533 10.048 1.00 91.94 115 ILE A O 1
ATOM 901 N N . VAL A 1 116 ? -14.289 -4.511 10.653 1.00 92.00 116 VAL A N 1
ATOM 902 C CA . VAL A 1 116 ? -14.819 -5.546 11.548 1.00 92.00 116 VAL A CA 1
ATOM 903 C C . VAL A 1 116 ? -16.191 -5.999 11.068 1.00 92.00 116 VAL A C 1
ATOM 905 O O . VAL A 1 116 ? -16.811 -5.332 10.235 1.00 92.00 116 VAL A O 1
ATOM 908 N N . ASP A 1 117 ? -16.665 -7.126 11.587 1.00 90.69 117 ASP A N 1
ATOM 909 C CA . ASP A 1 117 ? -17.953 -7.680 11.182 1.00 90.69 117 ASP A CA 1
ATOM 910 C C . ASP A 1 117 ? -19.105 -6.865 11.783 1.00 90.69 117 ASP A C 1
ATOM 912 O O . ASP A 1 117 ? -19.275 -6.771 13.004 1.00 90.69 117 ASP A O 1
ATOM 916 N N . ARG A 1 118 ? -19.866 -6.224 10.889 1.00 91.44 118 ARG A N 1
ATOM 917 C CA . ARG A 1 118 ? -21.003 -5.364 11.217 1.00 91.44 118 ARG A CA 1
ATOM 918 C C . ARG A 1 118 ? -22.306 -5.892 10.625 1.00 91.44 118 ARG A C 1
ATOM 920 O O . ARG A 1 118 ? -22.329 -6.385 9.491 1.00 91.44 118 ARG A O 1
ATOM 927 N N . ASP A 1 119 ? -23.379 -5.733 11.389 1.00 90.38 119 ASP A N 1
ATOM 928 C CA . ASP A 1 119 ? -24.746 -6.077 10.998 1.00 90.38 119 ASP A CA 1
ATOM 929 C C . ASP A 1 119 ? -25.312 -5.121 9.922 1.00 90.38 119 ASP A C 1
ATOM 931 O O . ASP A 1 119 ? -24.646 -4.192 9.449 1.00 90.38 119 ASP A O 1
ATOM 935 N N . ASP A 1 120 ? -26.569 -5.342 9.532 1.00 88.88 120 ASP A N 1
ATOM 936 C CA . ASP A 1 120 ? -27.280 -4.523 8.541 1.00 88.88 120 ASP A CA 1
ATOM 937 C C . ASP A 1 120 ? -27.602 -3.100 8.998 1.00 88.88 120 ASP A C 1
ATOM 939 O O . ASP A 1 120 ? -28.019 -2.273 8.188 1.00 88.88 120 ASP A O 1
ATOM 943 N N . LYS A 1 121 ? -27.354 -2.791 10.269 1.00 87.56 121 LYS A N 1
ATOM 944 C CA . LYS A 1 121 ? -27.516 -1.462 10.859 1.00 87.56 121 LYS A CA 1
ATOM 945 C C . LYS A 1 121 ? -26.166 -0.775 11.113 1.00 87.56 121 LYS A C 1
ATOM 947 O O . LYS A 1 121 ? -26.146 0.393 11.488 1.00 87.56 121 LYS A O 1
ATOM 952 N N . GLY A 1 122 ? -25.044 -1.456 10.865 1.00 87.25 122 GLY A N 1
ATOM 953 C CA . GLY A 1 122 ? -23.691 -0.941 11.081 1.00 87.25 122 GLY A CA 1
ATOM 954 C C . GLY A 1 122 ? -23.141 -1.142 12.500 1.00 87.25 122 GLY A C 1
ATOM 955 O O . GLY A 1 122 ? -22.089 -0.583 12.831 1.00 87.25 122 GLY A O 1
ATOM 956 N N . ASN A 1 123 ? -23.800 -1.949 13.333 1.00 89.31 123 ASN A N 1
ATOM 957 C CA . ASN A 1 123 ? -23.334 -2.311 14.669 1.00 89.31 123 ASN A CA 1
ATOM 958 C C . ASN A 1 123 ? -22.345 -3.471 14.604 1.00 89.31 123 ASN A C 1
ATOM 960 O O . ASN A 1 123 ? -22.512 -4.413 13.834 1.00 89.31 123 ASN A O 1
ATOM 964 N N . ILE A 1 124 ? -21.318 -3.412 15.447 1.00 91.06 124 ILE A N 1
ATOM 965 C CA . ILE A 1 124 ? -20.301 -4.459 15.545 1.00 91.06 124 ILE A CA 1
ATOM 966 C C . ILE A 1 124 ? -20.915 -5.679 16.237 1.00 91.06 124 ILE A C 1
ATOM 968 O O . ILE A 1 124 ? -21.424 -5.556 17.353 1.00 91.06 124 ILE A O 1
ATOM 972 N N . VAL A 1 125 ? -20.836 -6.840 15.586 1.00 89.81 125 VAL A N 1
ATOM 973 C CA . VAL A 1 125 ? -21.416 -8.096 16.091 1.00 89.81 125 VAL A CA 1
ATOM 974 C C . VAL A 1 125 ? -20.535 -8.716 17.182 1.00 89.81 125 VAL A C 1
ATOM 976 O O . VAL A 1 125 ? -21.047 -9.212 18.179 1.00 89.81 125 VAL A O 1
ATOM 979 N N . ASN A 1 126 ? -19.208 -8.657 17.021 1.00 90.38 126 ASN A N 1
ATOM 980 C CA . ASN A 1 126 ? -18.250 -9.271 17.943 1.00 90.38 126 ASN A CA 1
ATOM 981 C C . ASN A 1 126 ? -17.772 -8.294 19.040 1.00 90.38 126 ASN A C 1
ATOM 983 O O . ASN A 1 126 ? -17.266 -7.208 18.750 1.00 90.38 126 ASN A O 1
ATOM 987 N N . GLU A 1 127 ? -17.873 -8.702 20.307 1.00 87.88 127 GLU A N 1
ATOM 988 C CA . GLU A 1 127 ? -17.420 -7.930 21.474 1.00 87.88 127 GLU A CA 1
ATOM 989 C C . GLU A 1 127 ? -15.898 -7.713 21.515 1.00 87.88 127 GLU A C 1
ATOM 991 O O . GLU A 1 127 ? -15.429 -6.648 21.925 1.00 87.88 127 GLU A O 1
ATOM 996 N N . GLU A 1 128 ? -15.094 -8.668 21.041 1.00 88.25 128 GLU A N 1
ATOM 997 C CA . GLU A 1 128 ? -13.636 -8.484 20.982 1.00 88.25 128 GLU A CA 1
ATOM 998 C C . GLU A 1 128 ? -13.242 -7.359 20.024 1.00 88.25 128 GLU A C 1
ATOM 1000 O O . GLU A 1 128 ? -12.347 -6.558 20.303 1.00 88.25 128 GLU A O 1
ATOM 1005 N N . ASP A 1 129 ? -13.936 -7.274 18.894 1.00 86.88 129 ASP A N 1
ATOM 1006 C CA . ASP A 1 129 ? -13.680 -6.265 17.877 1.00 86.88 129 ASP A CA 1
ATOM 1007 C C . ASP A 1 129 ? -14.126 -4.873 18.338 1.00 86.88 129 ASP A C 1
ATOM 1009 O O . ASP A 1 129 ? -13.452 -3.884 18.033 1.00 86.88 129 ASP A O 1
ATOM 1013 N N . LYS A 1 130 ? -15.179 -4.787 19.166 1.00 86.88 130 LYS A N 1
ATOM 1014 C CA . LYS A 1 130 ? -15.534 -3.541 19.868 1.00 86.88 130 LYS A CA 1
ATOM 1015 C C . LYS A 1 130 ? -14.383 -3.059 20.748 1.00 86.88 130 LYS A C 1
ATOM 1017 O O . LYS A 1 130 ? -14.009 -1.888 20.669 1.00 86.88 130 LYS A O 1
ATOM 1022 N N . ARG A 1 131 ? -13.774 -3.956 21.534 1.00 86.44 131 ARG A N 1
ATOM 1023 C CA . ARG A 1 131 ? -12.620 -3.621 22.391 1.00 86.44 131 ARG A CA 1
ATOM 1024 C C . ARG A 1 131 ? -11.408 -3.171 21.573 1.00 86.44 131 ARG A C 1
ATOM 1026 O O . ARG A 1 131 ? -10.758 -2.200 21.951 1.00 86.44 131 ARG A O 1
ATOM 1033 N N . LYS A 1 132 ? -11.119 -3.830 20.443 1.00 84.69 132 LYS A N 1
ATOM 1034 C CA . LYS A 1 132 ? -10.011 -3.457 19.537 1.00 84.69 132 LYS A CA 1
ATOM 1035 C C . LYS A 1 132 ? -10.202 -2.075 18.912 1.00 84.69 132 LYS A C 1
ATOM 1037 O O . LYS A 1 132 ? -9.239 -1.327 18.777 1.00 84.69 132 LYS A O 1
ATOM 1042 N N . ILE A 1 133 ? -11.425 -1.726 18.522 1.00 83.06 133 ILE A N 1
ATOM 1043 C CA . ILE A 1 133 ? -11.712 -0.401 17.958 1.00 83.06 133 ILE A CA 1
ATOM 1044 C C . ILE A 1 133 ? -11.632 0.675 19.046 1.00 83.06 133 ILE A C 1
ATOM 1046 O O . ILE A 1 133 ? -11.013 1.715 18.823 1.00 83.06 133 ILE A O 1
ATOM 1050 N N . ALA A 1 134 ? -12.180 0.408 20.234 1.00 80.75 134 ALA A N 1
ATOM 1051 C CA . ALA A 1 134 ? -12.125 1.336 21.364 1.00 80.75 134 ALA A CA 1
ATOM 1052 C C . ALA A 1 134 ? -10.687 1.598 21.854 1.00 80.75 134 ALA A C 1
ATOM 1054 O O . ALA A 1 134 ? -10.355 2.713 22.258 1.00 80.75 134 ALA A O 1
ATOM 1055 N N . SER A 1 135 ? -9.805 0.597 21.795 1.00 76.19 135 SER A N 1
ATOM 1056 C CA . SER A 1 135 ? -8.393 0.778 22.149 1.00 76.19 135 SER A CA 1
ATOM 1057 C C . SER A 1 135 ? -7.589 1.521 21.075 1.00 76.19 135 SER A C 1
ATOM 1059 O O . SER A 1 135 ? -6.607 2.183 21.406 1.00 76.19 135 SER A O 1
ATOM 1061 N N . GLN A 1 136 ? -8.007 1.473 19.805 1.00 66.38 136 GLN A N 1
ATOM 1062 C CA . GLN A 1 136 ? -7.363 2.221 18.718 1.00 66.38 136 GLN A CA 1
ATOM 1063 C C . GLN A 1 136 ? -7.716 3.715 18.715 1.00 66.38 136 GLN A C 1
ATOM 1065 O O . GLN A 1 136 ? -6.896 4.522 18.283 1.00 66.38 136 GLN A O 1
ATOM 1070 N N . SER A 1 137 ? -8.898 4.108 19.195 1.00 58.59 137 SER A N 1
ATOM 1071 C CA . SER A 1 137 ? -9.361 5.502 19.128 1.00 58.59 137 SER A CA 1
ATOM 1072 C C . SER A 1 137 ? -8.731 6.446 20.160 1.00 58.59 137 SER A C 1
ATOM 1074 O O . SER A 1 137 ? -8.969 7.648 20.095 1.00 58.59 137 SER A O 1
ATOM 1076 N N . THR A 1 138 ? -7.955 5.945 21.126 1.00 56.50 138 THR A N 1
ATOM 1077 C CA . THR A 1 138 ? -7.572 6.719 22.325 1.00 56.50 138 THR A CA 1
ATOM 1078 C C . THR A 1 138 ? -6.143 7.251 22.345 1.00 56.50 138 THR A C 1
ATOM 1080 O O . THR A 1 138 ? -5.784 7.956 23.285 1.00 56.50 138 THR A O 1
ATOM 1083 N N . LYS A 1 139 ? -5.316 6.988 21.328 1.00 52.72 139 LYS A N 1
ATOM 1084 C CA . LYS A 1 139 ? -3.949 7.528 21.293 1.00 52.72 139 LYS A CA 1
ATOM 1085 C C . LYS A 1 139 ? -3.767 8.429 20.076 1.00 52.72 139 LYS A C 1
ATOM 1087 O O . LYS A 1 139 ? -3.621 7.899 18.974 1.00 52.72 139 LYS A O 1
ATOM 1092 N N . PRO A 1 140 ? -3.750 9.767 20.236 1.00 58.00 140 PRO A N 1
ATOM 1093 C CA . PRO A 1 140 ? -3.165 10.619 19.216 1.00 58.00 140 PRO A CA 1
ATOM 1094 C C . PRO A 1 140 ? -1.685 10.241 19.134 1.00 58.00 140 PRO A C 1
ATOM 1096 O O . PRO A 1 140 ? -0.882 10.612 19.987 1.00 58.00 140 PRO A O 1
ATOM 1099 N N . VAL A 1 141 ? -1.334 9.416 18.150 1.00 67.75 141 VAL A N 1
ATOM 1100 C CA . VAL A 1 141 ? 0.063 9.144 17.830 1.00 67.75 141 VAL A CA 1
ATOM 1101 C C . VAL A 1 141 ? 0.588 10.444 17.244 1.00 67.75 141 VAL A C 1
ATOM 1103 O O . VAL A 1 141 ? 0.274 10.770 16.100 1.00 67.75 141 VAL A O 1
ATOM 1106 N N . ILE A 1 142 ? 1.308 11.224 18.052 1.00 71.50 142 ILE A N 1
ATOM 1107 C CA . ILE A 1 142 ? 2.134 12.313 17.536 1.00 71.50 142 ILE A 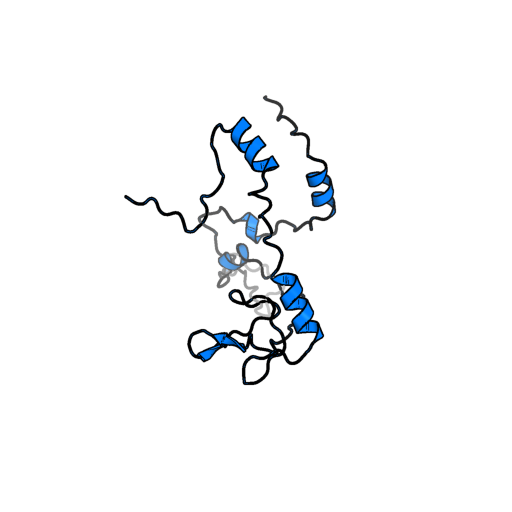CA 1
ATOM 1108 C C . ILE A 1 142 ? 3.053 11.648 16.503 1.00 71.50 142 ILE A C 1
ATOM 1110 O O . ILE A 1 142 ? 3.749 10.694 16.859 1.00 71.50 142 IL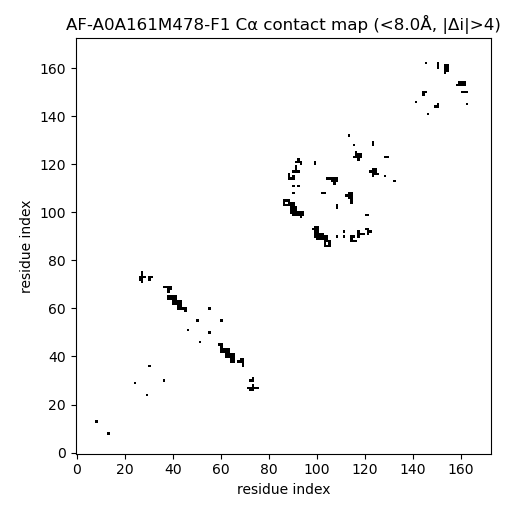E A O 1
ATOM 1114 N N . PRO A 1 143 ? 2.975 12.026 15.215 1.00 80.50 143 PRO A N 1
ATOM 1115 C CA . PRO A 1 143 ? 3.854 11.444 14.214 1.00 80.50 143 PRO A CA 1
ATOM 1116 C C . PRO A 1 143 ? 5.309 11.689 14.614 1.00 80.50 143 PRO A C 1
ATOM 1118 O O . PRO A 1 143 ? 5.618 12.785 15.061 1.00 80.50 143 PRO A O 1
ATOM 1121 N N . GLU A 1 144 ? 6.191 10.717 14.387 1.00 80.00 144 GLU A N 1
ATOM 1122 C CA . GLU A 1 144 ? 7.623 10.791 14.745 1.00 80.00 144 GLU A CA 1
ATOM 1123 C C . GLU A 1 144 ? 8.300 12.086 14.246 1.00 80.00 144 GLU A C 1
ATOM 1125 O O . GLU A 1 144 ? 9.107 12.702 14.932 1.00 80.00 144 GLU A O 1
ATOM 1130 N N . TRP A 1 145 ? 7.914 12.577 13.062 1.00 83.75 145 TRP A N 1
ATOM 1131 C CA . TRP A 1 145 ? 8.451 13.824 12.501 1.00 83.75 145 TRP A CA 1
ATOM 1132 C C . TRP A 1 145 ? 8.006 15.094 13.249 1.00 83.75 145 TRP A C 1
ATOM 1134 O O . TRP A 1 145 ? 8.611 16.148 13.073 1.00 83.75 145 TRP A O 1
ATOM 1144 N N . GLN A 1 146 ? 6.965 14.998 14.077 1.00 85.00 146 GLN A N 1
ATOM 1145 C CA . GLN A 1 146 ? 6.447 16.070 14.925 1.00 85.00 146 GLN A CA 1
ATOM 1146 C C . GLN A 1 146 ? 6.840 15.883 16.401 1.00 85.00 146 GLN A C 1
ATOM 1148 O O . GLN A 1 146 ? 6.276 16.539 17.284 1.00 85.00 146 GLN A O 1
ATOM 1153 N N . ASP A 1 147 ? 7.797 14.996 16.687 1.00 87.75 147 ASP A N 1
ATOM 1154 C CA . ASP A 1 147 ? 8.294 14.782 18.037 1.00 87.75 147 ASP A CA 1
ATOM 1155 C C . ASP A 1 147 ? 8.964 16.055 18.579 1.00 87.75 147 ASP A C 1
ATOM 1157 O O . ASP A 1 147 ? 9.777 16.688 17.895 1.00 87.75 147 ASP A O 1
ATOM 1161 N N . PRO A 1 148 ? 8.689 16.439 19.839 1.00 89.62 148 PRO A N 1
ATOM 1162 C CA . PRO A 1 148 ? 9.163 17.705 20.396 1.00 89.62 148 PRO A CA 1
ATOM 1163 C C . PRO A 1 148 ? 10.692 17.790 20.460 1.00 89.62 148 PRO A C 1
ATOM 1165 O O . PRO A 1 148 ? 11.256 18.868 20.282 1.00 89.62 148 PRO A O 1
ATOM 1168 N N . LYS A 1 149 ? 11.368 16.657 20.685 1.00 91.69 149 LYS A N 1
ATOM 1169 C CA . LYS A 1 149 ? 12.832 16.583 20.708 1.00 91.69 149 LYS A CA 1
ATOM 1170 C C . LYS A 1 149 ? 13.428 16.801 19.314 1.00 91.69 149 LYS A C 1
ATOM 1172 O O . LYS A 1 149 ? 14.322 17.626 19.163 1.00 91.69 149 LYS A O 1
ATOM 1177 N N . LEU A 1 150 ? 12.884 16.120 18.304 1.00 89.75 150 LEU A N 1
ATOM 1178 C CA . LEU A 1 150 ? 13.320 16.253 16.914 1.00 89.75 150 LEU A CA 1
ATOM 1179 C C . LEU A 1 150 ? 13.114 17.684 16.402 1.00 89.75 150 LEU A C 1
ATOM 1181 O O . LEU A 1 150 ? 14.020 18.271 15.818 1.00 89.75 150 LEU A O 1
ATOM 1185 N N . LEU A 1 151 ? 11.948 18.279 16.669 1.00 91.62 151 LEU A N 1
ATOM 1186 C CA . LEU A 1 151 ? 11.663 19.661 16.278 1.00 91.62 151 LEU A CA 1
ATOM 1187 C C . LEU A 1 151 ? 12.608 20.666 16.949 1.00 91.62 151 LEU A C 1
ATOM 1189 O O . LEU A 1 151 ? 12.997 21.644 16.312 1.00 91.62 151 LEU A O 1
ATOM 1193 N N . ALA A 1 152 ? 13.007 20.433 18.204 1.00 92.50 152 ALA A N 1
ATOM 1194 C CA . ALA A 1 152 ? 13.976 21.285 18.890 1.00 92.50 152 ALA A CA 1
ATOM 1195 C C . ALA A 1 152 ? 15.365 21.222 18.227 1.00 92.50 152 ALA A C 1
ATOM 1197 O O . ALA A 1 152 ? 15.988 22.261 18.008 1.00 92.50 152 ALA A O 1
ATOM 1198 N N . GLU A 1 153 ? 15.821 20.025 17.849 1.00 94.25 153 GLU A N 1
ATOM 1199 C CA . GLU A 1 153 ? 17.091 19.815 17.139 1.00 94.25 153 GLU A CA 1
ATOM 1200 C C . GLU A 1 153 ? 17.074 20.443 15.734 1.00 94.25 153 GLU A C 1
ATOM 1202 O O . GLU A 1 153 ? 18.015 21.143 15.345 1.00 94.25 153 GLU A O 1
ATOM 1207 N N . LEU A 1 154 ? 15.976 20.272 14.988 1.00 92.88 154 LEU A N 1
ATOM 1208 C CA . LEU A 1 154 ? 15.789 20.906 13.680 1.00 92.88 154 LEU A CA 1
ATOM 1209 C C . LEU A 1 154 ? 15.741 22.433 13.798 1.00 92.88 154 LEU A C 1
ATOM 1211 O O . LEU A 1 154 ? 16.395 23.128 13.021 1.00 92.88 154 LEU A O 1
ATOM 1215 N N . LYS A 1 155 ? 15.042 22.983 14.793 1.00 93.81 155 LYS A N 1
ATOM 1216 C CA . LYS A 1 155 ? 14.994 24.435 15.021 1.00 93.81 155 LYS A CA 1
ATOM 1217 C C . LYS A 1 155 ? 16.362 25.001 15.397 1.00 93.81 155 LYS A C 1
ATOM 1219 O O . LYS A 1 155 ? 16.714 26.074 14.919 1.00 93.81 155 LYS A O 1
ATOM 1224 N N . ALA A 1 156 ? 17.150 24.278 16.193 1.00 93.62 156 ALA A N 1
ATOM 1225 C CA . ALA A 1 156 ? 18.513 24.681 16.540 1.00 93.62 156 ALA A CA 1
ATOM 1226 C C . ALA A 1 156 ? 19.457 24.663 15.326 1.00 93.62 156 ALA A C 1
ATOM 1228 O O . ALA A 1 156 ? 20.295 25.549 15.188 1.00 93.62 156 ALA A O 1
ATOM 1229 N N . THR A 1 157 ? 19.297 23.683 14.431 1.00 94.50 157 THR A N 1
ATOM 1230 C CA . THR A 1 157 ? 20.168 23.511 13.256 1.00 94.50 157 THR A CA 1
ATOM 1231 C C . THR A 1 157 ? 19.800 24.461 12.116 1.00 94.50 157 THR A C 1
ATOM 1233 O O . THR A 1 157 ? 20.672 25.036 11.471 1.00 94.50 157 THR A O 1
ATOM 1236 N N . THR A 1 158 ? 18.502 24.626 11.856 1.00 91.25 158 THR A N 1
ATOM 1237 C CA . THR A 1 158 ? 17.982 25.360 10.689 1.00 91.25 158 THR A CA 1
ATOM 1238 C C . THR A 1 158 ? 17.507 26.774 11.026 1.00 91.25 158 THR A C 1
ATOM 1240 O O . THR A 1 158 ? 17.261 27.560 10.118 1.00 91.25 158 THR A O 1
ATOM 1243 N N . GLY A 1 159 ? 17.330 27.106 12.311 1.00 91.31 159 GLY A N 1
ATOM 1244 C CA . GLY A 1 159 ? 16.791 28.394 12.770 1.00 91.31 159 GLY A CA 1
ATOM 1245 C C . GLY A 1 159 ? 15.290 28.593 12.509 1.00 91.31 159 GLY A C 1
ATOM 1246 O O . GLY A 1 159 ? 14.744 29.643 12.839 1.00 91.31 159 GLY A O 1
ATOM 1247 N N . ILE A 1 160 ? 14.613 27.602 11.923 1.00 89.06 160 ILE A N 1
ATOM 1248 C CA . ILE A 1 160 ? 13.220 27.675 11.467 1.00 89.06 160 ILE A CA 1
ATOM 1249 C C . ILE A 1 160 ? 12.360 26.757 12.338 1.00 89.06 160 ILE A C 1
ATOM 1251 O O . ILE A 1 160 ? 12.727 25.613 12.600 1.00 89.06 160 ILE A O 1
ATOM 1255 N N . ASP A 1 161 ? 11.205 27.254 12.786 1.00 89.00 161 ASP A N 1
ATOM 1256 C CA . ASP A 1 161 ? 10.223 26.451 13.515 1.00 89.00 161 ASP A CA 1
ATOM 1257 C C . ASP A 1 161 ? 9.343 25.671 12.530 1.00 89.00 161 ASP A C 1
ATOM 1259 O O . ASP A 1 161 ? 8.558 26.256 11.785 1.00 89.00 161 ASP A O 1
ATOM 1263 N N . LEU A 1 162 ? 9.505 24.348 12.508 1.00 85.00 162 LEU A N 1
ATOM 1264 C CA . LEU A 1 162 ? 8.789 23.440 11.606 1.00 85.00 162 LEU A CA 1
ATOM 1265 C C . LE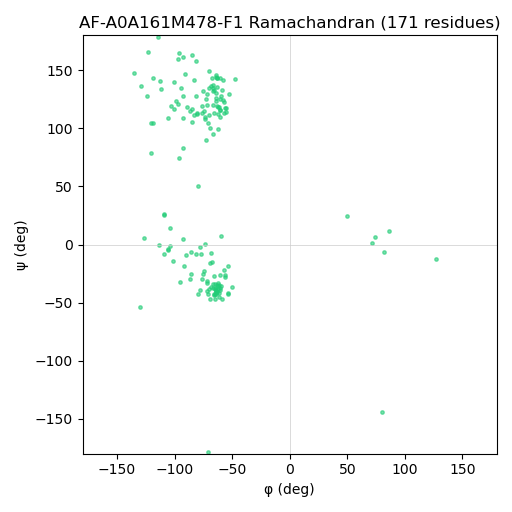U A 1 162 ? 7.499 22.878 12.227 1.00 85.00 162 LEU A C 1
ATOM 1267 O O . LEU A 1 162 ? 6.834 22.039 11.614 1.00 85.00 162 LEU A O 1
ATOM 1271 N N . LYS A 1 163 ? 7.125 23.323 13.435 1.00 86.12 163 LYS A N 1
ATOM 1272 C CA . LYS A 1 163 ? 5.892 22.879 14.086 1.00 86.12 163 LYS A CA 1
ATOM 1273 C C . LYS A 1 163 ? 4.679 23.318 13.266 1.00 86.12 163 LYS A C 1
ATOM 1275 O O . LYS A 1 163 ? 4.460 24.505 13.032 1.00 86.12 163 LYS A O 1
ATOM 1280 N N . MET A 1 164 ? 3.843 22.356 12.879 1.00 81.06 164 MET A N 1
ATOM 1281 C CA . MET A 1 164 ? 2.616 22.673 12.148 1.00 81.06 164 MET A CA 1
ATOM 1282 C C . MET A 1 164 ? 1.625 23.427 13.042 1.00 81.06 164 MET A C 1
ATOM 1284 O O . MET A 1 164 ? 1.482 23.086 14.222 1.00 81.06 164 MET A O 1
ATOM 1288 N N . PRO A 1 165 ? 0.886 24.401 12.486 1.00 78.38 165 PRO A N 1
ATOM 1289 C CA . PRO A 1 165 ? -0.200 25.051 13.203 1.00 78.38 165 PRO A CA 1
ATOM 1290 C C . PRO A 1 165 ? -1.313 24.045 13.530 1.00 78.38 165 PRO A C 1
ATOM 1292 O O . PRO A 1 165 ? -1.603 23.129 12.756 1.00 78.38 165 PRO A O 1
ATOM 1295 N N . GLU A 1 166 ? -1.964 24.225 14.680 1.00 72.00 166 GLU A N 1
ATOM 1296 C CA . GLU A 1 166 ? -3.123 23.417 15.061 1.00 72.00 166 GLU A CA 1
ATOM 1297 C C . GLU A 1 166 ? -4.276 23.661 14.077 1.00 72.00 166 GLU A C 1
ATOM 1299 O O . GLU A 1 166 ? -4.690 24.800 13.838 1.00 72.00 166 GLU A O 1
ATOM 1304 N N . LYS A 1 167 ? -4.805 22.581 13.493 1.00 59.59 167 LYS A N 1
ATOM 1305 C CA . LYS A 1 167 ? -5.918 22.647 12.543 1.00 59.59 167 LYS A CA 1
ATOM 1306 C C . LYS A 1 167 ? -7.148 23.231 13.253 1.00 59.59 167 LYS A C 1
ATOM 1308 O O . LYS A 1 167 ? -7.695 22.588 14.141 1.00 59.59 167 LYS A O 1
ATOM 1313 N N . GLY A 1 168 ? -7.572 24.434 12.860 1.00 60.09 168 GLY A N 1
ATOM 1314 C CA . GLY A 1 168 ? -8.771 25.101 13.393 1.00 60.09 168 GLY A CA 1
ATOM 1315 C C . GLY A 1 168 ? -8.557 26.519 13.927 1.00 60.09 168 GLY A C 1
ATOM 1316 O O . GLY A 1 168 ? -9.534 27.239 14.094 1.00 60.09 168 GLY A O 1
ATOM 1317 N N . LYS A 1 169 ? -7.312 26.967 14.126 1.00 53.97 169 LYS A N 1
ATOM 1318 C CA . LYS A 1 169 ? -7.013 28.375 14.436 1.00 53.97 169 LYS A CA 1
ATOM 1319 C C . LYS A 1 169 ? -6.634 29.115 13.153 1.00 53.97 169 LYS A C 1
ATOM 1321 O O . LYS A 1 169 ? -5.461 29.358 12.880 1.00 53.97 169 LYS A O 1
ATOM 1326 N N . GLY A 1 170 ? -7.632 29.399 12.319 1.00 47.56 170 GLY A N 1
ATOM 1327 C CA . GLY A 1 170 ? -7.483 30.418 11.281 1.00 47.56 170 GLY A CA 1
ATOM 1328 C C . GLY A 1 170 ? -7.335 31.782 11.953 1.00 47.56 170 GLY A C 1
ATOM 1329 O O . GLY A 1 170 ? -8.024 32.046 12.933 1.00 47.56 170 GLY A O 1
ATOM 1330 N N . LYS A 1 171 ? -6.411 32.616 11.463 1.00 53.00 171 LYS A N 1
ATOM 1331 C CA . LYS A 1 171 ? -6.318 34.023 11.870 1.00 53.00 171 LYS A CA 1
ATOM 1332 C C . LYS A 1 171 ? -7.674 34.680 11.608 1.00 53.00 171 LYS A C 1
ATOM 1334 O O . LYS A 1 171 ? -8.092 34.731 10.455 1.00 53.00 171 LYS A O 1
ATOM 1339 N N . GLU A 1 172 ? -8.335 35.152 12.660 1.00 48.31 172 GLU A N 1
ATOM 1340 C CA . GLU A 1 172 ? -9.316 36.227 12.528 1.00 48.31 172 GLU A CA 1
ATOM 1341 C C . GLU A 1 172 ? -8.568 37.402 11.888 1.00 48.31 172 GLU A C 1
ATOM 1343 O O . GLU A 1 172 ? -7.563 37.876 12.427 1.00 48.31 172 GLU A O 1
ATOM 1348 N N . GLY A 1 173 ? -8.960 37.735 10.661 1.00 42.91 173 GLY A N 1
ATOM 1349 C CA . GLY A 1 173 ? -8.551 38.947 9.961 1.00 42.91 173 GLY A CA 1
ATOM 1350 C C . GLY A 1 173 ? -9.620 40.007 10.125 1.00 42.91 173 GLY A C 1
ATOM 1351 O O . GLY A 1 173 ? -10.804 39.611 10.228 1.00 42.91 173 GLY A O 1
#

InterPro domains:
  IPR018610 UV-stimulated scaffold protein A [PTHR28670] (5-170)
  IPR049431 UV-stimulated scaffold protein A, C-terminal domain [PF09740] (20-127)

Mean predicted aligned error: 15.23 Å

pLDDT: mean 80.25, std 13.61, range [40.69, 94.75]

Secondary structure (DSSP, 8-state):
------PPPPHHHHHHHHHS--PPP-HHHHTSS-SSPPPPEE------TT-TTS---GGG---EEPTTHHHHTT-------S----------PBPTTSSBP----SSEETTTEE---B-TTS-B--HHHHHHHHHHTT-----GGG-HHHHHHHHHHHS---PPPPTT-----

Nearest PDB structures (foldseek):
  8b3d-assembly1_c  TM=5.944E-01  e=2.195E-06  Homo sapiens
  9fd2-assembly1_d  TM=5.896E-01  e=4.228E-06  Homo sapiens
  9er2-assembly1_c  TM=5.871E-01  e=1.469E-05  Homo sapiens
  9bz0-assembly1_c  TM=5.683E-01  e=5.146E-06  Homo sapiens

Foldseek 3Di:
DDDDPPDPDDPVRVVCVVVDDDDDDDLQVVCVPPPDDDAQWDFDPPPPVPCPPPDDDPVNGDTHGDVCRSVVSNDDDDDDPDDDDDQDAFQQAQDPVRGGGRHGDRAADPVQGGRADADPNRDHPDPVVVVVSVVVVPDPPCPPCQDPVNQVVCCVVVVDRPHDDDPPPDDPD

Radius of gyration: 30.27 Å; Cα contacts (8 Å, |Δi|>4): 137; chains: 1; bounding box: 70×69×70 Å